Protein AF-A0A498D4F8-F1 (afdb_monomer_lite)

Organism: NCBI:txid2448030

Foldseek 3Di:
DVVLVVVQVVCVVVVHDSVVVLVVCCVDPNNDPCSVCVVVVVPDACVHPLVVLLVVLVVVCVVCVVVVHHDPVSVVVSVVSVVVNVVVVPPD

Radius of gyration: 14.89 Å; chains: 1; bounding box: 35×41×34 Å

pLDDT: mean 89.24, std 13.82, range [33.09, 97.75]

Secondary structure (DSSP, 8-state):
-HHHHHHHHHHHHTT--HHHHHHHHHTSTT--HHHHTHHHHTT--IIIIIHHHHHHHHHHHHHHHHTT---HHHHHHHHHHHHHHHHHTT--

Sequence (92 aa):
MNALAEGLKLAKNYNLPEEEVLSLVKVSTGDSWVARNWSDVSEWTADTALTVLLKDLKAAYNEGLKHNVTLPFNALSSTQLFDSMGKESKAK

InterPro domains:
  IPR008927 6-phosphogluconate dehydrogenase-like, C-terminal domain superfamily [SSF48179] (1-80)
  IPR013328 6-phosphogluconate dehydrogenase, domain 2 [G3DSA:1.10.1040.10] (1-92)
  IPR029154 3-hydroxyisobutyrate dehydrogenase-like, NAD-binding domain [PF14833] (1-88)

Structure (mmCIF, N/CA/C/O backbone):
data_AF-A0A498D4F8-F1
#
_entry.id   AF-A0A498D4F8-F1
#
loop_
_atom_site.group_PDB
_atom_site.id
_atom_site.type_symbol
_atom_site.label_atom_id
_atom_site.label_alt_id
_atom_site.label_comp_id
_atom_site.label_asym_id
_atom_site.label_entity_id
_atom_site.label_seq_id
_atom_site.pdbx_PDB_ins_code
_atom_site.Cartn_x
_atom_site.Cartn_y
_atom_site.Cartn_z
_atom_site.occupancy
_atom_site.B_iso_or_equiv
_atom_site.auth_seq_id
_atom_site.auth_comp_id
_atom_site.auth_asym_id
_atom_site.auth_atom_id
_atom_site.pdbx_PDB_model_num
ATOM 1 N N . MET A 1 1 ? 1.438 -1.657 0.460 1.00 77.25 1 MET A N 1
ATOM 2 C CA . MET A 1 1 ? 0.767 -0.716 1.382 1.00 77.25 1 MET A CA 1
ATOM 3 C C . MET A 1 1 ? -0.501 -0.153 0.771 1.00 77.25 1 MET A C 1
ATOM 5 O O . MET A 1 1 ? -1.554 -0.355 1.356 1.00 77.25 1 MET A O 1
ATOM 9 N N . ASN A 1 2 ? -0.435 0.418 -0.436 1.00 85.88 2 ASN A N 1
ATOM 10 C CA . ASN A 1 2 ? -1.602 1.007 -1.107 1.00 85.88 2 ASN A CA 1
ATOM 11 C C . ASN A 1 2 ? -2.807 0.065 -1.228 1.00 85.88 2 ASN A C 1
ATOM 13 O O . ASN A 1 2 ? -3.907 0.474 -0.894 1.00 85.88 2 ASN A O 1
ATOM 17 N N . ALA A 1 3 ? -2.607 -1.207 -1.591 1.00 91.56 3 ALA A N 1
ATOM 18 C CA . ALA A 1 3 ? -3.713 -2.167 -1.690 1.00 91.56 3 ALA A CA 1
ATOM 19 C C . ALA A 1 3 ? -4.476 -2.370 -0.363 1.00 91.56 3 ALA A C 1
ATOM 21 O O . ALA A 1 3 ? -5.702 -2.425 -0.364 1.00 91.56 3 ALA A O 1
ATOM 22 N N . LEU A 1 4 ? -3.769 -2.440 0.774 1.00 94.25 4 LEU A N 1
ATOM 23 C CA . LEU A 1 4 ? -4.414 -2.565 2.084 1.00 94.25 4 LEU A CA 1
ATOM 24 C C . LEU A 1 4 ? -5.129 -1.265 2.465 1.00 94.25 4 LEU A C 1
ATOM 26 O O . LEU A 1 4 ? -6.288 -1.306 2.858 1.00 94.25 4 LEU A O 1
ATOM 30 N N . ALA A 1 5 ? -4.473 -0.117 2.274 1.00 92.50 5 ALA A N 1
ATOM 31 C CA . ALA A 1 5 ? -5.067 1.192 2.541 1.00 92.50 5 ALA A CA 1
ATOM 32 C C . ALA A 1 5 ? -6.350 1.432 1.717 1.00 92.50 5 ALA A C 1
ATOM 34 O O . ALA A 1 5 ? -7.341 1.948 2.233 1.00 92.50 5 ALA A O 1
ATOM 35 N N . GLU A 1 6 ? -6.367 1.025 0.444 1.00 93.19 6 GLU A N 1
ATOM 36 C CA . GLU A 1 6 ? -7.557 1.083 -0.410 1.00 93.19 6 GLU A CA 1
ATOM 37 C C . GLU A 1 6 ? -8.653 0.120 0.053 1.00 93.19 6 GLU A C 1
ATOM 39 O O . GLU A 1 6 ? -9.818 0.517 0.115 1.00 93.19 6 GLU A O 1
ATOM 44 N N . GLY A 1 7 ? -8.293 -1.111 0.427 1.00 94.75 7 GLY A N 1
ATOM 45 C CA . GLY A 1 7 ? -9.232 -2.087 0.983 1.00 94.75 7 GLY A CA 1
ATOM 46 C C . GLY A 1 7 ? -9.907 -1.588 2.264 1.00 94.75 7 GLY A C 1
ATOM 47 O O . GLY A 1 7 ? -11.125 -1.693 2.402 1.00 94.75 7 GLY A O 1
ATOM 48 N N . LEU A 1 8 ? -9.145 -0.960 3.162 1.00 95.75 8 LEU A N 1
ATOM 49 C CA . LEU A 1 8 ? -9.676 -0.359 4.388 1.00 95.75 8 LEU A CA 1
ATOM 50 C C . LEU A 1 8 ? -10.532 0.879 4.107 1.00 95.75 8 LEU A C 1
ATOM 52 O O . LEU A 1 8 ? -11.601 1.045 4.693 1.00 95.75 8 LEU A O 1
ATOM 56 N N . LYS A 1 9 ? -10.130 1.719 3.147 1.00 94.62 9 LYS A N 1
ATOM 57 C CA . LYS A 1 9 ? -10.961 2.839 2.685 1.00 94.62 9 LYS A CA 1
ATOM 58 C C . LYS A 1 9 ? -12.297 2.351 2.115 1.00 94.62 9 LYS A C 1
ATOM 60 O O . LYS A 1 9 ? -13.326 2.977 2.361 1.00 94.62 9 LYS A O 1
ATOM 65 N N . LEU A 1 10 ? -12.292 1.248 1.366 1.00 96.44 10 LEU A N 1
ATOM 66 C CA . LEU A 1 10 ? -13.509 0.619 0.859 1.00 96.44 10 LEU A CA 1
ATOM 67 C C . LEU A 1 10 ? -14.375 0.095 2.008 1.00 96.44 10 LEU A C 1
ATOM 69 O O . LEU A 1 10 ? -15.562 0.403 2.050 1.00 96.44 10 LEU A O 1
ATOM 73 N N . ALA A 1 11 ? -13.787 -0.637 2.953 1.00 96.75 11 ALA A N 1
ATOM 74 C CA . ALA A 1 11 ? -14.478 -1.155 4.130 1.00 96.75 11 ALA A CA 1
ATOM 75 C C . ALA A 1 11 ? -15.155 -0.045 4.951 1.00 96.75 11 ALA A C 1
ATOM 77 O O . ALA A 1 11 ? -16.326 -0.168 5.321 1.00 96.75 11 ALA A O 1
ATOM 78 N N . LYS A 1 12 ? -14.460 1.083 5.139 1.00 96.62 12 LYS A N 1
ATOM 79 C CA . LYS A 1 12 ? -14.990 2.269 5.820 1.00 96.62 12 LYS A CA 1
ATOM 80 C C . LYS A 1 12 ? -16.247 2.828 5.148 1.00 96.62 12 LYS A C 1
ATOM 82 O O . LYS A 1 12 ? -17.156 3.251 5.851 1.00 96.62 12 LYS A O 1
ATOM 87 N N . ASN A 1 13 ? -16.343 2.789 3.815 1.00 97.44 13 ASN A N 1
ATOM 88 C CA . ASN A 1 13 ? -17.546 3.238 3.095 1.00 97.44 13 ASN A CA 1
ATOM 89 C C . ASN A 1 13 ? -18.785 2.377 3.392 1.00 97.44 13 ASN A C 1
ATOM 91 O O . ASN A 1 13 ? -19.906 2.839 3.193 1.00 97.44 13 ASN A O 1
ATOM 95 N N . TYR A 1 14 ? -18.588 1.143 3.859 1.00 97.50 14 TYR A N 1
ATOM 96 C CA . TYR A 1 14 ? -19.652 0.218 4.251 1.00 97.50 14 TYR A CA 1
ATOM 97 C C . TYR A 1 14 ? -19.808 0.106 5.774 1.00 97.50 14 TYR A C 1
ATOM 99 O O . TYR A 1 14 ? -20.486 -0.803 6.249 1.00 97.50 14 TYR A O 1
ATOM 107 N N . ASN A 1 15 ? -19.197 1.016 6.544 1.00 97.12 15 ASN A N 1
ATOM 108 C CA . ASN A 1 15 ? -19.184 1.002 8.011 1.00 97.12 15 ASN A CA 1
ATOM 109 C C . ASN A 1 15 ? -18.678 -0.324 8.604 1.00 97.12 15 ASN A C 1
ATOM 111 O O . ASN A 1 15 ? -19.121 -0.739 9.675 1.00 97.12 15 ASN A O 1
ATOM 115 N N . LEU A 1 16 ? -17.763 -0.999 7.904 1.00 97.75 16 LEU A N 1
ATOM 116 C CA . LEU A 1 16 ? -17.140 -2.207 8.422 1.00 97.75 16 LEU A CA 1
ATOM 117 C C . LEU A 1 16 ? -16.044 -1.831 9.430 1.00 97.75 16 LEU A C 1
ATOM 119 O O . LEU A 1 16 ? -15.229 -0.953 9.127 1.00 97.75 16 LEU A O 1
ATOM 123 N N . PRO A 1 17 ? -16.003 -2.483 10.604 1.00 97.06 17 PRO A N 1
ATOM 124 C CA . PRO A 1 17 ? -14.941 -2.276 11.579 1.00 97.06 17 PRO A CA 1
ATOM 125 C C . PRO A 1 17 ? -13.556 -2.631 11.016 1.00 97.06 17 PRO A C 1
ATOM 127 O O . PRO A 1 17 ? -13.371 -3.681 10.398 1.00 97.06 17 PRO A O 1
ATOM 130 N N . GLU A 1 18 ? -12.580 -1.744 11.218 1.00 96.75 18 GLU A N 1
ATOM 131 C CA . GLU A 1 18 ? -11.229 -1.895 10.663 1.00 96.75 18 GLU A CA 1
ATOM 132 C C . GLU A 1 18 ? -10.509 -3.141 11.201 1.00 96.75 18 GLU A C 1
ATOM 134 O O . GLU A 1 18 ? -9.935 -3.901 10.421 1.00 96.75 18 GLU A O 1
ATOM 139 N N . GLU A 1 19 ? -10.593 -3.397 12.508 1.00 96.62 19 GLU A N 1
ATOM 140 C CA . GLU A 1 19 ? -9.931 -4.529 13.172 1.00 96.62 19 GLU A CA 1
ATOM 141 C C . GLU A 1 19 ? -10.434 -5.889 12.669 1.00 96.62 19 GLU A C 1
ATOM 143 O O . GLU A 1 19 ? -9.663 -6.832 12.465 1.00 96.62 19 GLU A O 1
ATOM 148 N N . GLU A 1 20 ? -11.729 -5.992 12.404 1.00 97.31 20 GLU A N 1
ATOM 149 C CA . GLU A 1 20 ? -12.393 -7.188 11.909 1.00 97.31 20 GLU A CA 1
ATOM 150 C C . GLU A 1 20 ? -11.999 -7.452 10.455 1.00 97.31 20 GLU A C 1
ATOM 152 O O . GLU A 1 20 ? -11.730 -8.596 10.077 1.00 97.31 20 GLU A O 1
ATOM 157 N N . VAL A 1 21 ? -11.878 -6.393 9.648 1.00 97.62 21 VAL A N 1
ATOM 158 C CA . VAL A 1 21 ? -11.369 -6.489 8.275 1.00 97.62 21 VAL A CA 1
ATOM 159 C C . VAL A 1 21 ? -9.895 -6.887 8.272 1.00 97.62 21 VAL A C 1
ATOM 161 O O . VAL A 1 21 ? -9.514 -7.786 7.523 1.00 97.62 21 VAL A O 1
ATOM 164 N N . LEU A 1 22 ? -9.063 -6.293 9.130 1.00 97.44 22 LEU A N 1
ATOM 165 C CA . LEU A 1 22 ? -7.654 -6.671 9.269 1.00 97.44 22 LEU A CA 1
ATOM 166 C C . LEU A 1 22 ? -7.499 -8.126 9.718 1.00 97.44 22 LEU A C 1
ATOM 168 O O . LEU A 1 22 ? -6.660 -8.848 9.176 1.00 97.44 22 LEU A O 1
ATOM 172 N N . SER A 1 23 ? -8.319 -8.573 10.668 1.00 97.50 23 SER A N 1
ATOM 173 C CA . SER A 1 23 ? -8.335 -9.960 11.139 1.00 97.50 23 SER A CA 1
ATOM 174 C C . SER A 1 23 ? -8.695 -10.928 10.013 1.00 97.50 23 SER A C 1
ATOM 176 O O . SER A 1 23 ? -8.007 -11.933 9.832 1.00 97.50 23 SER A O 1
ATOM 178 N N . LEU A 1 24 ? -9.705 -10.594 9.202 1.00 97.62 24 LEU A N 1
ATOM 179 C CA . LEU A 1 24 ? -10.080 -11.370 8.020 1.00 97.62 24 LEU A CA 1
ATOM 180 C C . LEU A 1 24 ? -8.952 -11.411 6.979 1.00 97.62 24 LEU A C 1
ATOM 182 O O . LEU A 1 24 ? -8.627 -12.478 6.459 1.00 97.62 24 LEU A O 1
ATOM 186 N N . VAL A 1 25 ? -8.328 -10.266 6.692 1.00 97.44 25 VAL A N 1
ATOM 187 C CA . VAL A 1 25 ? -7.227 -10.171 5.724 1.00 97.44 25 VAL A CA 1
ATOM 188 C C . VAL A 1 25 ? -6.060 -11.068 6.143 1.00 97.44 25 VAL A C 1
ATOM 190 O O . VAL A 1 25 ? -5.593 -11.851 5.316 1.00 97.44 25 VAL A O 1
ATOM 193 N N . LYS A 1 26 ? -5.653 -11.028 7.421 1.00 97.31 26 LYS A N 1
ATOM 194 C CA . LYS A 1 26 ? -4.525 -11.800 7.984 1.00 97.31 26 LYS A CA 1
ATOM 195 C C . LYS A 1 26 ? -4.687 -13.323 7.892 1.00 97.31 26 LYS A C 1
ATOM 197 O O . LYS A 1 26 ? -3.687 -14.029 7.921 1.00 97.31 26 LYS A O 1
ATOM 202 N N . VAL A 1 27 ? -5.914 -13.837 7.787 1.00 97.56 27 VAL A N 1
ATOM 203 C CA . VAL A 1 27 ? -6.188 -15.284 7.647 1.00 97.56 27 VAL A CA 1
ATOM 204 C C . VAL A 1 27 ? -6.602 -15.687 6.228 1.00 97.56 27 VAL A C 1
ATOM 206 O O . VAL A 1 27 ? -6.982 -16.832 5.990 1.00 97.56 27 VAL A O 1
ATOM 209 N N . SER A 1 28 ? -6.545 -14.752 5.280 1.00 96.50 28 SER A N 1
ATOM 210 C CA . SER A 1 28 ? -6.949 -14.946 3.886 1.00 96.50 28 SER A CA 1
ATOM 211 C C . SER A 1 28 ? -5.750 -14.877 2.935 1.00 96.50 28 SER A C 1
ATOM 213 O O . SER A 1 28 ? -4.604 -14.702 3.345 1.00 96.50 28 SER A O 1
ATOM 215 N N . THR A 1 29 ? -6.010 -14.932 1.628 1.00 96.69 29 THR A N 1
ATOM 216 C CA . THR A 1 29 ? -4.992 -14.676 0.596 1.00 96.69 29 THR A CA 1
ATOM 217 C C . THR A 1 29 ? -4.484 -13.229 0.583 1.00 96.69 29 THR A C 1
ATOM 219 O O . THR A 1 29 ? -3.535 -12.932 -0.137 1.00 96.69 29 THR A O 1
ATOM 222 N N . GLY A 1 30 ? -5.123 -12.320 1.329 1.00 94.75 30 GLY A N 1
ATOM 223 C CA . GLY A 1 30 ? -4.686 -10.933 1.497 1.00 94.75 30 GLY A CA 1
ATOM 224 C C . GLY A 1 30 ? -3.606 -10.738 2.567 1.00 94.75 30 GLY A C 1
ATOM 225 O O . GLY A 1 30 ? -3.123 -9.615 2.738 1.00 94.75 30 GLY A O 1
ATOM 226 N N . ASP A 1 31 ? -3.230 -11.796 3.289 1.00 97.25 31 ASP A N 1
ATOM 227 C CA . ASP A 1 31 ? -2.200 -11.712 4.316 1.00 97.25 31 ASP A CA 1
ATOM 228 C C . ASP A 1 31 ? -0.862 -11.246 3.723 1.00 97.25 31 ASP A C 1
ATOM 230 O O . ASP A 1 31 ? -0.416 -11.669 2.655 1.00 97.25 31 ASP A O 1
ATOM 234 N N . SER A 1 32 ? -0.224 -10.312 4.418 1.00 96.62 32 SER A N 1
ATOM 235 C CA . SER A 1 32 ? 1.011 -9.673 3.985 1.00 96.62 32 SER A CA 1
ATOM 236 C C . SER A 1 32 ? 1.717 -9.039 5.174 1.00 96.62 32 SER A C 1
ATOM 238 O O . SER A 1 32 ? 1.107 -8.759 6.206 1.00 96.62 32 SER A O 1
ATOM 240 N N . TRP A 1 33 ? 3.008 -8.734 5.016 1.00 96.19 33 TRP A N 1
ATOM 241 C CA . TRP A 1 33 ? 3.758 -8.018 6.050 1.00 96.19 33 TRP A CA 1
ATOM 242 C C . TRP A 1 33 ? 3.061 -6.711 6.457 1.00 96.19 33 TRP A C 1
ATOM 244 O O . TRP A 1 33 ? 2.967 -6.407 7.638 1.00 96.19 33 TRP A O 1
ATOM 254 N N . VAL A 1 34 ? 2.484 -5.986 5.497 1.00 95.25 34 VAL A N 1
ATOM 255 C CA . VAL A 1 34 ? 1.749 -4.744 5.771 1.00 95.25 34 VAL A CA 1
ATOM 256 C C . VAL A 1 34 ? 0.503 -5.010 6.617 1.00 95.25 34 VAL A C 1
ATOM 258 O O . VAL A 1 34 ? 0.273 -4.294 7.580 1.00 95.25 34 VAL A O 1
ATOM 261 N N . ALA A 1 35 ? -0.279 -6.048 6.302 1.00 96.44 35 ALA A N 1
ATOM 262 C CA . ALA A 1 35 ? -1.476 -6.390 7.075 1.00 96.44 35 ALA A CA 1
ATOM 263 C C . ALA A 1 35 ? -1.144 -6.778 8.521 1.00 96.44 35 ALA A C 1
ATOM 265 O O . ALA A 1 35 ? -1.875 -6.429 9.447 1.00 96.44 35 ALA A O 1
ATOM 266 N N . ARG A 1 36 ? -0.020 -7.470 8.729 1.00 96.75 36 ARG A N 1
ATOM 267 C CA . ARG A 1 36 ? 0.444 -7.890 10.058 1.00 96.75 36 ARG A CA 1
ATOM 268 C C . ARG A 1 36 ? 0.988 -6.737 10.905 1.00 96.75 36 ARG A C 1
ATOM 270 O O . ARG A 1 36 ? 0.900 -6.829 12.121 1.00 96.75 36 ARG A O 1
ATOM 277 N N . ASN A 1 37 ? 1.496 -5.677 10.275 1.00 96.00 37 ASN A N 1
ATOM 278 C CA . ASN A 1 37 ? 2.128 -4.529 10.939 1.00 96.00 37 ASN A CA 1
ATOM 279 C C . ASN A 1 37 ? 1.356 -3.220 10.688 1.00 96.00 37 ASN A C 1
ATOM 281 O O . ASN A 1 37 ? 1.939 -2.138 10.683 1.00 96.00 37 ASN A O 1
ATOM 285 N N . TRP A 1 38 ? 0.048 -3.309 10.423 1.00 95.00 38 TRP A N 1
ATOM 286 C CA . TRP A 1 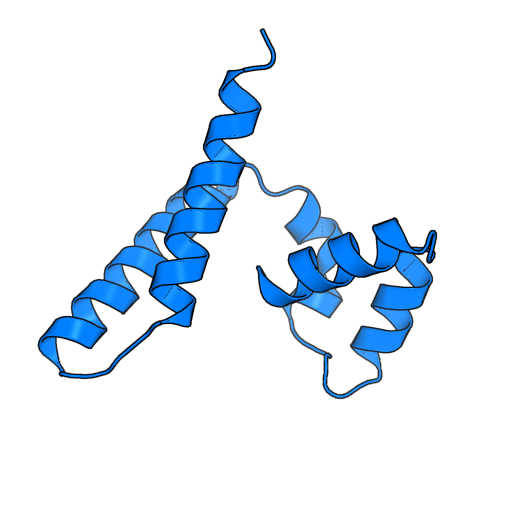38 ? -0.744 -2.144 10.029 1.00 95.00 38 TRP A CA 1
ATOM 287 C C . TRP A 1 38 ? -0.772 -1.053 11.101 1.00 95.00 38 TRP A C 1
ATOM 289 O O . TRP A 1 38 ? -0.684 0.111 10.739 1.00 95.00 38 TRP A O 1
ATOM 299 N N . SER A 1 39 ? -0.790 -1.426 12.385 1.00 93.12 39 SER A N 1
ATOM 300 C CA . SER A 1 39 ? -0.745 -0.490 13.519 1.00 93.12 39 SER A CA 1
ATOM 301 C C . SER A 1 39 ? 0.474 0.429 13.507 1.00 93.12 39 SER A C 1
ATOM 303 O O . SER A 1 39 ? 0.398 1.549 13.989 1.00 93.12 39 SER A O 1
ATOM 305 N N . ASP A 1 40 ? 1.597 -0.048 12.969 1.00 92.44 40 ASP A N 1
ATOM 306 C CA . ASP A 1 40 ? 2.818 0.749 12.863 1.00 92.44 40 ASP A CA 1
ATOM 307 C C . ASP A 1 40 ? 2.838 1.518 11.539 1.00 92.44 40 ASP A C 1
ATOM 309 O O . ASP A 1 40 ? 3.248 2.675 11.484 1.00 92.44 40 ASP A O 1
ATOM 313 N N . VAL A 1 41 ? 2.388 0.873 10.457 1.00 91.31 41 VAL A N 1
ATOM 314 C CA . VAL A 1 41 ? 2.352 1.448 9.105 1.00 91.31 41 VAL A CA 1
ATOM 315 C C . VAL A 1 41 ? 1.370 2.617 9.000 1.00 91.31 41 VAL A C 1
ATOM 317 O O . VAL A 1 41 ? 1.652 3.569 8.271 1.00 91.31 41 VAL A O 1
ATOM 320 N N . SER A 1 42 ? 0.231 2.564 9.697 1.00 90.25 42 SER A N 1
ATOM 321 C CA . SER A 1 42 ? -0.788 3.623 9.682 1.00 90.25 42 SER A CA 1
ATOM 322 C C . SER A 1 42 ? -0.278 4.946 10.252 1.00 90.25 42 SER A C 1
ATOM 324 O O . SER A 1 42 ? -0.785 5.998 9.874 1.00 90.25 42 SER A O 1
ATOM 326 N N . GLU A 1 43 ? 0.751 4.892 11.100 1.00 89.12 43 GLU A N 1
ATOM 327 C CA . GLU A 1 43 ? 1.355 6.047 11.769 1.00 89.12 43 GLU A CA 1
ATOM 328 C C . GLU A 1 43 ? 2.554 6.638 11.003 1.00 89.12 43 GLU A C 1
ATOM 330 O O . GLU A 1 43 ? 3.187 7.591 11.460 1.00 89.12 43 GLU A O 1
ATOM 335 N N . TRP A 1 44 ? 2.923 6.082 9.842 1.00 88.56 44 TRP A N 1
ATOM 336 C CA . TRP A 1 44 ? 4.056 6.592 9.066 1.00 88.56 44 TRP A CA 1
ATOM 337 C C . TRP A 1 44 ? 3.757 7.971 8.474 1.00 88.56 44 TRP A C 1
ATOM 339 O O . TRP A 1 44 ? 2.766 8.169 7.776 1.00 88.56 44 TRP A O 1
ATOM 349 N N . THR A 1 45 ? 4.682 8.907 8.676 1.00 82.69 45 THR A N 1
ATOM 350 C CA . THR A 1 45 ? 4.581 10.292 8.197 1.00 82.69 45 THR A CA 1
ATOM 351 C C . THR A 1 45 ? 5.534 10.569 7.033 1.00 82.69 45 THR A C 1
ATOM 353 O O . THR A 1 45 ? 6.438 9.778 6.725 1.00 82.69 45 THR A O 1
ATOM 356 N N . ALA A 1 46 ? 5.355 11.726 6.383 1.00 77.44 46 ALA A N 1
ATOM 357 C CA . ALA A 1 46 ? 6.244 12.200 5.320 1.00 77.44 46 ALA A CA 1
ATOM 358 C C . ALA A 1 46 ? 7.720 12.243 5.760 1.00 77.44 46 ALA A C 1
ATOM 360 O O . ALA A 1 46 ? 8.593 11.781 5.018 1.00 77.44 46 ALA A O 1
ATOM 361 N N . ASP A 1 47 ? 7.975 12.736 6.974 1.00 73.94 47 ASP A N 1
ATOM 362 C CA . ASP A 1 47 ? 9.319 12.969 7.518 1.00 73.94 47 ASP A CA 1
ATOM 363 C C . ASP A 1 47 ? 10.013 11.698 8.027 1.00 73.94 47 ASP A C 1
ATOM 365 O O . ASP A 1 47 ? 11.231 11.685 8.198 1.00 73.94 47 ASP A O 1
ATOM 369 N N . THR A 1 48 ? 9.260 10.623 8.265 1.00 72.25 48 THR A N 1
ATOM 370 C CA . THR A 1 48 ? 9.805 9.363 8.788 1.00 72.25 48 THR A CA 1
ATOM 371 C C . THR A 1 48 ? 10.102 8.367 7.673 1.00 72.25 48 THR A C 1
ATOM 373 O O . THR A 1 48 ? 11.264 8.118 7.356 1.00 72.25 48 THR A O 1
ATOM 376 N N . ALA A 1 49 ? 9.068 7.787 7.062 1.00 80.88 49 ALA A N 1
ATOM 377 C CA . ALA A 1 49 ? 9.222 6.635 6.168 1.00 80.88 49 ALA A CA 1
ATOM 378 C C . ALA A 1 49 ? 8.686 6.881 4.750 1.00 80.88 49 ALA A C 1
A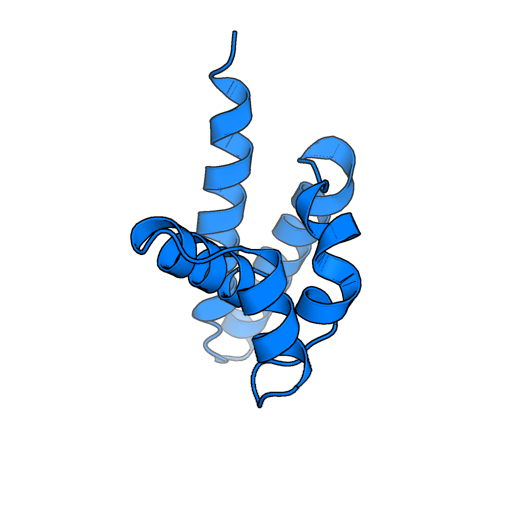TOM 380 O O . ALA A 1 49 ? 9.212 6.324 3.780 1.00 80.88 49 ALA A O 1
ATOM 381 N N . LEU A 1 50 ? 7.667 7.732 4.593 1.00 85.62 50 LEU A N 1
ATOM 382 C CA . LEU A 1 50 ? 6.942 7.850 3.324 1.00 85.62 50 LEU A CA 1
ATOM 383 C C . LEU A 1 50 ? 7.766 8.528 2.217 1.00 85.62 50 LEU A C 1
ATOM 385 O O . LEU A 1 50 ? 7.677 8.119 1.057 1.00 85.62 50 LEU A O 1
ATOM 389 N N . THR A 1 51 ? 8.629 9.495 2.549 1.00 88.06 51 THR A N 1
ATOM 390 C CA . THR A 1 51 ? 9.517 10.132 1.555 1.00 88.06 51 THR A CA 1
ATOM 391 C C . THR A 1 51 ? 10.557 9.155 1.002 1.00 88.06 51 THR A C 1
ATOM 393 O O . THR A 1 51 ? 10.806 9.129 -0.207 1.00 88.06 51 THR A O 1
ATOM 396 N N . VAL A 1 52 ? 11.147 8.324 1.870 1.00 90.81 52 VAL A N 1
ATOM 397 C CA . VAL A 1 52 ? 12.113 7.289 1.463 1.00 90.81 52 VAL A CA 1
ATOM 398 C C . VAL A 1 52 ? 11.428 6.269 0.562 1.00 90.81 52 VAL A C 1
ATOM 400 O O . VAL A 1 52 ? 11.908 5.985 -0.534 1.00 90.81 52 VAL A O 1
ATOM 403 N N . LEU A 1 53 ? 10.243 5.808 0.954 1.00 91.19 53 LEU A N 1
ATOM 404 C CA . LEU A 1 53 ? 9.463 4.885 0.144 1.00 91.19 53 LEU A CA 1
ATOM 405 C C . LEU A 1 53 ? 9.092 5.469 -1.228 1.00 91.19 53 LEU A C 1
ATOM 407 O O . LEU A 1 53 ? 9.186 4.773 -2.238 1.00 91.19 53 LEU A O 1
ATOM 411 N N . LEU A 1 54 ? 8.694 6.746 -1.293 1.00 92.12 54 LEU A N 1
ATOM 412 C CA . LEU A 1 54 ? 8.398 7.407 -2.566 1.00 92.12 54 LEU A CA 1
ATOM 413 C C . LEU A 1 54 ? 9.626 7.424 -3.484 1.00 92.12 54 LEU A C 1
ATOM 415 O O . LEU A 1 54 ? 9.500 7.209 -4.694 1.00 92.12 54 LEU A O 1
ATOM 419 N N . LYS A 1 55 ? 10.810 7.686 -2.923 1.00 93.38 55 LYS A N 1
ATOM 420 C CA . LYS A 1 55 ? 12.070 7.648 -3.670 1.00 93.38 55 LYS A CA 1
ATOM 421 C C . LYS A 1 55 ? 12.318 6.252 -4.247 1.00 93.38 55 LYS A C 1
ATOM 423 O O . LYS A 1 55 ? 12.616 6.148 -5.438 1.00 93.38 55 LYS A O 1
ATOM 428 N N . ASP A 1 56 ? 12.136 5.207 -3.448 1.00 94.19 56 ASP A N 1
ATOM 429 C CA . ASP A 1 56 ? 12.371 3.824 -3.872 1.00 94.19 56 ASP A CA 1
ATOM 430 C C . ASP A 1 56 ? 11.363 3.364 -4.935 1.00 94.19 56 ASP A C 1
ATOM 432 O O . ASP A 1 56 ? 11.748 2.747 -5.931 1.00 94.19 56 ASP A O 1
ATOM 436 N N . LEU A 1 57 ? 10.085 3.738 -4.803 1.00 93.94 57 LEU A N 1
ATOM 437 C CA . LEU A 1 57 ? 9.057 3.433 -5.805 1.00 93.94 57 LEU A CA 1
ATOM 438 C C . LEU A 1 57 ? 9.360 4.089 -7.160 1.00 93.94 57 LEU A C 1
ATOM 440 O O . LEU A 1 57 ? 9.243 3.431 -8.200 1.00 93.94 57 LEU A O 1
ATOM 444 N N . LYS A 1 58 ? 9.803 5.355 -7.155 1.00 94.00 58 LYS A N 1
ATOM 445 C CA . LYS A 1 58 ? 10.234 6.069 -8.368 1.00 94.00 58 LYS A CA 1
ATOM 446 C C . LYS A 1 58 ? 11.476 5.436 -8.988 1.00 94.00 58 LYS A C 1
ATOM 448 O O . LYS A 1 58 ? 11.535 5.286 -10.208 1.00 94.00 58 LYS A O 1
ATOM 453 N N . ALA A 1 59 ? 12.457 5.061 -8.168 1.00 95.62 59 ALA A N 1
ATOM 454 C CA . ALA A 1 59 ? 13.673 4.406 -8.639 1.00 95.62 59 ALA A CA 1
ATOM 455 C C . ALA A 1 59 ? 13.359 3.058 -9.304 1.00 95.62 59 ALA A C 1
ATOM 457 O O . ALA A 1 59 ? 13.799 2.825 -10.428 1.00 95.62 59 ALA A O 1
ATOM 458 N N . ALA A 1 60 ? 12.535 2.222 -8.663 1.00 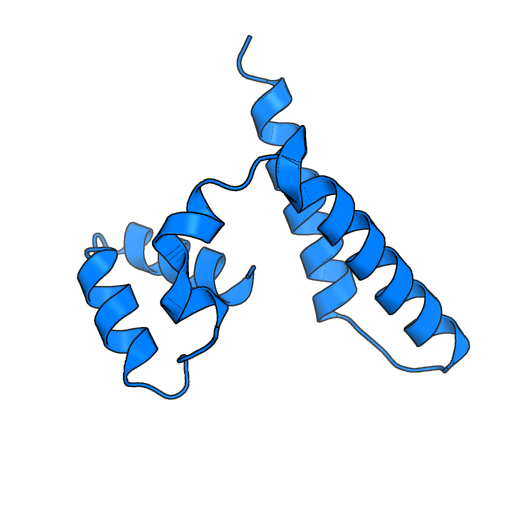95.69 60 ALA A N 1
ATOM 459 C CA . ALA A 1 60 ? 12.103 0.941 -9.215 1.00 95.69 60 ALA A CA 1
ATOM 460 C C . ALA A 1 60 ? 11.349 1.114 -10.542 1.00 95.69 60 ALA A C 1
ATOM 462 O O . ALA A 1 60 ? 11.650 0.420 -11.509 1.00 95.69 60 ALA A O 1
ATOM 463 N N . TYR A 1 61 ? 10.417 2.072 -10.616 1.00 94.19 61 TYR A N 1
ATOM 464 C CA . TYR A 1 61 ? 9.701 2.383 -11.856 1.00 94.19 61 TYR A CA 1
ATOM 465 C C . TYR A 1 61 ? 10.653 2.794 -12.989 1.00 94.19 61 TYR A C 1
ATOM 467 O O . TYR A 1 61 ? 10.576 2.246 -14.089 1.00 94.19 61 TYR A O 1
ATOM 475 N N . ASN A 1 62 ? 11.587 3.709 -12.712 1.00 94.88 62 ASN A N 1
ATOM 476 C CA . ASN A 1 62 ? 12.564 4.169 -13.699 1.00 94.88 62 ASN A CA 1
ATOM 477 C C . ASN A 1 62 ? 13.509 3.052 -14.150 1.00 94.88 62 ASN A C 1
ATOM 479 O O . ASN A 1 62 ? 13.896 3.018 -15.315 1.00 94.88 62 ASN A O 1
ATOM 483 N N . GLU A 1 63 ? 13.881 2.139 -13.253 1.00 97.31 63 GLU A N 1
ATOM 484 C CA . GLU A 1 63 ? 14.679 0.971 -13.620 1.00 97.31 63 GLU A CA 1
ATOM 485 C C . GLU A 1 63 ? 13.873 0.019 -14.510 1.00 97.31 63 GLU A C 1
ATOM 487 O O . GLU A 1 63 ? 14.370 -0.410 -15.548 1.00 97.31 63 GLU A O 1
ATOM 492 N N . GLY A 1 64 ? 12.593 -0.213 -14.198 1.00 96.12 64 GLY A N 1
ATOM 493 C CA . GLY A 1 64 ? 11.683 -0.971 -15.061 1.00 96.12 64 GLY A CA 1
ATOM 494 C C . GLY A 1 64 ? 11.631 -0.430 -16.494 1.00 96.12 64 GLY A C 1
ATOM 495 O O . GLY A 1 64 ? 11.743 -1.206 -17.442 1.00 96.12 64 GLY A O 1
ATOM 496 N N . LEU A 1 65 ? 11.575 0.898 -16.668 1.00 95.50 65 LEU A N 1
ATOM 497 C CA . LEU A 1 65 ? 11.613 1.528 -17.995 1.00 95.50 65 LEU A CA 1
ATOM 498 C C . LEU A 1 65 ? 12.895 1.206 -18.777 1.00 95.50 65 LEU A C 1
ATOM 500 O O . LEU A 1 65 ? 12.819 0.971 -19.981 1.00 95.50 65 LEU A O 1
ATOM 504 N N . LYS A 1 66 ? 14.059 1.154 -18.117 1.00 97.19 66 LYS A N 1
ATOM 505 C CA . LYS A 1 66 ? 15.336 0.820 -18.780 1.00 97.19 66 LYS A CA 1
ATOM 506 C C . LYS A 1 66 ? 15.384 -0.626 -19.274 1.00 97.19 66 LYS A C 1
ATOM 508 O O . LYS A 1 66 ? 16.054 -0.901 -20.265 1.00 97.19 66 LYS A O 1
ATOM 513 N N . HIS A 1 67 ? 14.678 -1.531 -18.598 1.00 97.62 67 HIS A N 1
ATOM 514 C CA . HIS A 1 67 ? 14.645 -2.965 -18.916 1.00 97.62 67 HIS A CA 1
ATOM 515 C C . HIS A 1 67 ? 13.375 -3.395 -19.663 1.00 97.62 67 HIS A C 1
ATOM 517 O O . HIS A 1 67 ? 13.134 -4.589 -19.813 1.00 97.62 67 HIS A O 1
ATOM 523 N N . ASN A 1 68 ? 12.558 -2.448 -20.142 1.00 96.31 68 ASN A N 1
ATOM 524 C CA . ASN A 1 68 ? 11.266 -2.713 -20.790 1.00 96.31 68 ASN A CA 1
ATOM 525 C C . ASN A 1 68 ? 10.293 -3.545 -19.925 1.00 96.31 68 ASN A C 1
ATOM 527 O O . ASN A 1 68 ? 9.480 -4.311 -20.442 1.00 96.31 68 ASN A O 1
ATOM 531 N N . VAL A 1 69 ? 10.356 -3.379 -18.601 1.00 97.38 69 VAL A N 1
ATOM 532 C CA . VAL A 1 69 ? 9.445 -4.004 -17.636 1.00 97.38 69 VAL A CA 1
ATOM 533 C C . VAL A 1 69 ? 8.437 -2.964 -17.161 1.00 97.38 69 VAL A C 1
ATOM 535 O O . VAL A 1 69 ? 8.778 -2.000 -16.473 1.00 97.38 69 VAL A O 1
ATOM 538 N N . THR A 1 70 ? 7.167 -3.157 -17.511 1.00 94.94 70 THR A N 1
ATOM 539 C CA . THR A 1 70 ? 6.094 -2.274 -17.047 1.00 94.94 70 THR A CA 1
ATOM 540 C C . THR A 1 70 ? 5.826 -2.507 -15.562 1.00 94.94 70 THR A C 1
ATOM 542 O O . THR A 1 70 ? 5.484 -3.611 -15.147 1.00 94.94 70 THR A O 1
ATOM 545 N N . LEU A 1 71 ? 5.917 -1.442 -14.764 1.00 94.81 71 LEU A N 1
ATOM 546 C CA . LEU A 1 71 ? 5.616 -1.456 -13.330 1.00 94.81 71 LEU A CA 1
ATOM 547 C C . LEU A 1 71 ? 4.454 -0.493 -13.020 1.00 94.81 71 LEU A C 1
ATOM 549 O O . LEU A 1 71 ? 4.655 0.532 -12.360 1.00 94.81 71 LEU A O 1
ATOM 553 N N . PRO A 1 72 ? 3.230 -0.778 -13.512 1.00 92.81 72 PRO A N 1
ATOM 554 C CA . PRO A 1 72 ? 2.113 0.166 -13.440 1.00 92.81 72 PRO A CA 1
ATOM 555 C C . PRO A 1 72 ? 1.680 0.434 -11.994 1.00 92.81 72 PRO A C 1
ATOM 557 O O . PRO A 1 72 ? 1.332 1.561 -11.650 1.00 92.81 72 PRO A O 1
ATOM 560 N N . PHE A 1 73 ? 1.774 -0.570 -11.117 1.00 90.81 73 PHE A N 1
ATOM 561 C CA . PHE A 1 73 ? 1.459 -0.414 -9.698 1.00 90.81 73 PHE A CA 1
ATOM 562 C C . PHE A 1 73 ? 2.496 0.423 -8.946 1.00 90.81 73 PHE A C 1
ATOM 564 O O . PHE A 1 73 ? 2.116 1.148 -8.031 1.00 90.81 73 PHE A O 1
ATOM 571 N N . ASN A 1 74 ? 3.775 0.396 -9.337 1.00 92.44 74 ASN A N 1
ATOM 572 C CA . ASN A 1 74 ? 4.791 1.278 -8.754 1.00 92.44 74 ASN A CA 1
ATOM 573 C C . ASN A 1 74 ? 4.536 2.734 -9.152 1.00 92.44 74 ASN A C 1
ATOM 575 O O . ASN A 1 74 ? 4.619 3.623 -8.303 1.00 92.44 74 ASN A O 1
ATOM 579 N N . ALA A 1 75 ? 4.189 2.970 -10.421 1.00 91.88 75 ALA A N 1
ATOM 580 C CA . ALA A 1 75 ? 3.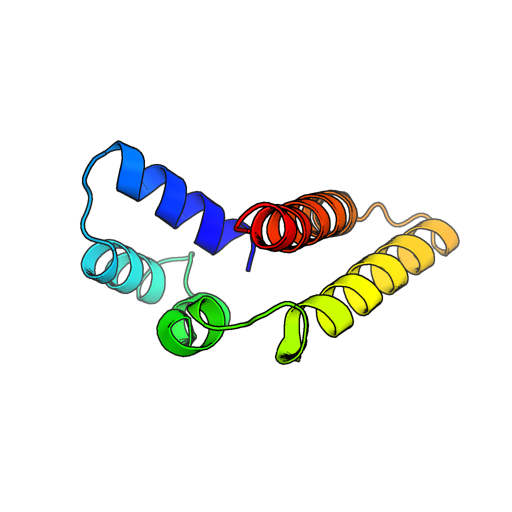826 4.296 -10.910 1.00 91.88 75 ALA A CA 1
ATOM 581 C C . ALA A 1 75 ? 2.588 4.837 -10.179 1.00 91.88 75 ALA A C 1
ATOM 583 O O . ALA A 1 75 ? 2.646 5.918 -9.592 1.00 91.88 75 ALA A O 1
ATOM 584 N N . LEU A 1 76 ? 1.507 4.049 -10.127 1.00 92.88 76 LEU A N 1
ATOM 585 C CA . LEU A 1 76 ? 0.287 4.413 -9.405 1.00 92.88 76 LEU A CA 1
ATOM 586 C C . LEU A 1 76 ? 0.567 4.667 -7.919 1.00 92.88 76 LEU A C 1
ATOM 588 O O . LEU A 1 76 ? 0.151 5.693 -7.381 1.00 92.88 76 LEU A O 1
ATOM 592 N N . SER A 1 77 ? 1.318 3.768 -7.273 1.00 92.50 77 SER A N 1
ATOM 593 C CA . SER A 1 77 ? 1.621 3.897 -5.849 1.00 92.50 77 SER A CA 1
ATOM 594 C C . SER A 1 77 ? 2.452 5.139 -5.546 1.00 92.50 77 SER A C 1
ATOM 596 O O . SER A 1 77 ? 2.206 5.793 -4.536 1.00 92.50 77 SER A O 1
ATOM 598 N N . SER A 1 78 ? 3.388 5.503 -6.432 1.00 91.62 78 SER A N 1
ATOM 599 C CA . SER A 1 78 ? 4.190 6.727 -6.304 1.00 91.62 78 SER A CA 1
ATOM 600 C C . SER A 1 78 ? 3.317 7.980 -6.339 1.00 91.62 78 SER A C 1
ATOM 602 O O . SER A 1 78 ? 3.498 8.874 -5.515 1.00 91.62 78 SER A O 1
ATOM 604 N N . THR A 1 79 ? 2.363 8.046 -7.271 1.00 91.00 79 THR A N 1
ATOM 605 C CA . THR A 1 79 ? 1.442 9.187 -7.385 1.00 91.00 79 THR A CA 1
ATOM 606 C C . THR A 1 79 ? 0.531 9.283 -6.166 1.00 91.00 79 THR A C 1
ATOM 608 O O . THR A 1 79 ? 0.462 10.333 -5.536 1.00 91.00 79 THR A O 1
ATOM 611 N N . GLN A 1 80 ? -0.108 8.180 -5.772 1.00 90.19 80 GLN A N 1
ATOM 612 C CA . GLN A 1 80 ? -1.010 8.167 -4.617 1.00 90.19 80 GLN A CA 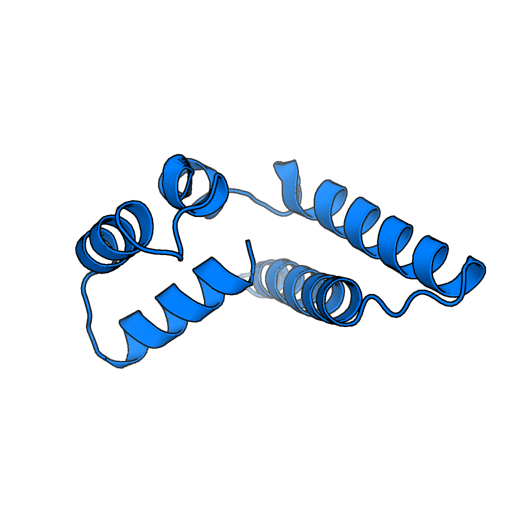1
ATOM 613 C C . GLN A 1 80 ? -0.296 8.532 -3.310 1.00 90.19 80 GLN A C 1
ATOM 615 O O . GLN A 1 80 ? -0.852 9.265 -2.494 1.00 90.19 80 GLN A O 1
ATOM 620 N N . LEU A 1 81 ? 0.933 8.043 -3.122 1.00 89.88 81 LEU A N 1
ATOM 621 C CA . LEU A 1 81 ? 1.752 8.358 -1.954 1.00 89.88 81 LEU A CA 1
ATOM 622 C C . LEU A 1 81 ? 2.180 9.830 -1.939 1.00 89.88 81 LEU A C 1
ATOM 624 O O . LEU A 1 81 ? 2.157 10.481 -0.899 1.00 89.88 81 LEU A O 1
ATOM 628 N N . PHE A 1 82 ? 2.552 10.379 -3.096 1.00 89.25 82 PHE A N 1
ATOM 629 C CA . PHE A 1 82 ? 2.851 11.804 -3.214 1.00 89.25 82 PHE A CA 1
ATOM 630 C C . PHE A 1 82 ? 1.634 12.669 -2.850 1.00 89.25 82 PHE A C 1
ATOM 632 O O . PHE A 1 82 ? 1.750 13.599 -2.050 1.00 89.25 82 PHE A O 1
ATOM 639 N N . ASP A 1 83 ? 0.456 12.315 -3.364 1.00 87.25 83 ASP A N 1
ATOM 640 C CA . ASP A 1 83 ? -0.786 13.039 -3.091 1.00 87.25 83 ASP A CA 1
ATOM 641 C C . ASP A 1 83 ? -1.216 12.942 -1.620 1.00 87.25 83 ASP A C 1
ATOM 643 O O . ASP A 1 83 ? -1.764 13.905 -1.073 1.00 87.25 83 ASP A O 1
ATOM 647 N N . SER A 1 84 ? -0.979 11.803 -0.957 1.00 82.69 84 SER A N 1
ATOM 648 C CA . SER A 1 84 ? -1.298 11.645 0.466 1.00 82.69 84 SER A CA 1
ATOM 649 C C . SER A 1 84 ? -0.412 12.520 1.350 1.00 82.69 84 SER A C 1
ATOM 651 O O . SER A 1 84 ? -0.924 13.117 2.292 1.00 82.69 84 SER A O 1
ATOM 653 N N . MET A 1 85 ? 0.871 12.679 1.007 1.00 83.44 85 MET A N 1
ATOM 654 C CA . MET A 1 85 ? 1.787 13.579 1.723 1.00 83.44 85 MET A CA 1
ATOM 655 C C . MET A 1 85 ? 1.440 15.062 1.504 1.00 83.44 85 MET A C 1
ATOM 657 O O . MET A 1 85 ? 1.546 15.874 2.419 1.00 83.44 85 MET A O 1
ATOM 661 N N . GLY A 1 86 ? 0.960 15.436 0.313 1.00 64.62 86 GLY A N 1
ATOM 662 C CA . GLY A 1 86 ? 0.530 16.810 0.017 1.00 64.62 86 GLY A CA 1
ATOM 663 C C . GLY A 1 86 ? -0.753 17.250 0.738 1.00 64.62 86 GLY A C 1
ATOM 664 O O . GLY A 1 86 ? -0.994 18.450 0.887 1.00 64.62 86 GLY A O 1
ATOM 665 N N . LYS A 1 87 ? -1.580 16.308 1.212 1.00 55.84 87 LYS A N 1
ATOM 666 C CA . LYS A 1 87 ? -2.797 16.616 1.984 1.00 55.84 87 LYS A CA 1
ATOM 667 C C . LYS A 1 87 ? -2.510 17.061 3.418 1.00 55.84 87 LYS A C 1
ATOM 669 O O . LYS A 1 87 ? -3.300 17.838 3.947 1.00 55.84 87 LYS A O 1
ATOM 674 N N . GLU A 1 88 ? -1.382 16.669 4.009 1.00 50.41 88 GLU A N 1
ATOM 675 C CA . GLU A 1 88 ? -0.976 17.164 5.335 1.00 50.41 88 GLU A CA 1
ATOM 676 C C . GLU A 1 88 ? -0.595 18.657 5.306 1.00 50.41 88 GLU A C 1
ATOM 678 O O . GLU A 1 88 ? -0.836 19.384 6.265 1.00 50.41 88 GLU A O 1
ATOM 683 N N . SER A 1 89 ? -0.113 19.170 4.166 1.00 41.34 89 SER A N 1
ATOM 684 C CA . SER A 1 89 ? 0.304 20.575 4.016 1.00 41.34 89 SER A CA 1
ATOM 685 C C . SER A 1 89 ? -0.848 21.597 4.018 1.00 41.34 89 SER A C 1
ATOM 687 O O . SER A 1 89 ? -0.571 22.797 4.086 1.00 41.34 89 SER A O 1
ATOM 689 N N . LYS A 1 90 ? -2.119 21.180 3.917 1.00 39.22 90 LYS A N 1
ATOM 690 C CA . LYS A 1 90 ? -3.281 22.098 3.913 1.00 39.22 90 LYS A CA 1
ATOM 691 C C . LYS A 1 90 ? -4.020 22.191 5.253 1.00 39.22 90 LYS A C 1
ATOM 693 O O . LYS A 1 90 ? -5.042 22.866 5.322 1.00 39.22 90 LYS A O 1
ATOM 698 N N . ALA A 1 91 ? -3.508 21.561 6.309 1.00 37.00 91 ALA A N 1
ATOM 699 C CA . ALA A 1 91 ? -3.974 21.778 7.675 1.00 37.00 91 ALA A CA 1
ATOM 700 C C . ALA A 1 91 ? -3.123 22.870 8.353 1.00 37.00 91 ALA A C 1
ATOM 702 O O . ALA A 1 91 ? -2.276 22.581 9.196 1.00 37.00 91 ALA A O 1
ATOM 703 N N . LYS A 1 92 ? -3.311 24.126 7.941 1.00 33.09 92 LYS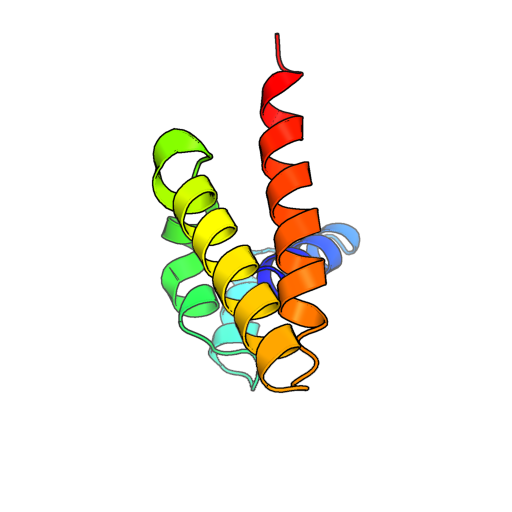 A N 1
ATOM 704 C CA . LYS A 1 92 ? -2.876 25.321 8.677 1.00 33.09 92 LYS A CA 1
ATOM 705 C C . LYS A 1 92 ? -3.858 26.456 8.446 1.00 33.09 92 LYS A C 1
ATOM 707 O O . LYS A 1 92 ? -4.233 26.656 7.270 1.00 33.09 92 LYS A O 1
#